Protein AF-A0A1M6KHT9-F1 (afdb_monomer)

Secondary structure (DSSP, 8-state):
---------------HHHHHHHHHHHHHHHHHHHHHHHTT---EEEETTEEEEE-S---

Organism: NCBI:txid1121393

Structure (mmCIF, N/CA/C/O backbone):
data_AF-A0A1M6KHT9-F1
#
_entry.id   AF-A0A1M6KHT9-F1
#
loop_
_atom_site.group_PDB
_atom_site.id
_atom_site.type_symbol
_atom_site.label_atom_id
_atom_site.label_alt_id
_atom_site.label_comp_id
_atom_site.label_asym_id
_atom_site.label_entity_id
_atom_site.label_seq_id
_atom_site.pdbx_PDB_ins_code
_atom_site.Cartn_x
_atom_site.Cartn_y
_atom_site.Cartn_z
_atom_site.occupancy
_atom_site.B_iso_or_equiv
_atom_site.auth_seq_id
_atom_site.auth_comp_id
_atom_site.auth_asym_id
_atom_site.auth_atom_id
_atom_site.pdbx_PDB_model_num
ATOM 1 N N . MET A 1 1 ? -36.669 30.997 24.886 1.00 45.09 1 MET A N 1
ATOM 2 C CA . MET A 1 1 ? -36.718 29.533 24.658 1.00 45.09 1 MET A CA 1
ATOM 3 C C . MET A 1 1 ? -35.452 29.237 23.891 1.00 45.09 1 MET A C 1
ATOM 5 O O . MET A 1 1 ? -35.466 29.266 22.672 1.00 45.09 1 MET A O 1
ATOM 9 N N . ASP A 1 2 ? -34.349 29.041 24.601 1.00 44.97 2 ASP A N 1
ATOM 10 C CA . ASP A 1 2 ? -33.022 29.037 23.989 1.00 44.97 2 ASP A CA 1
ATOM 11 C C . ASP A 1 2 ? -32.344 27.737 24.402 1.00 44.97 2 ASP A C 1
ATOM 13 O O . ASP A 1 2 ? -31.656 27.647 25.417 1.00 44.97 2 ASP A O 1
ATOM 17 N N . LYS A 1 3 ? -32.652 26.672 23.652 1.00 47.44 3 LYS A N 1
ATOM 18 C CA . LYS A 1 3 ? -31.973 25.385 23.798 1.00 47.44 3 LYS A CA 1
ATOM 19 C C . LYS A 1 3 ? -30.590 25.509 23.171 1.00 47.44 3 LYS A C 1
ATOM 21 O O . LYS A 1 3 ? -30.434 25.504 21.955 1.00 47.44 3 LYS A O 1
ATOM 26 N N . GLN A 1 4 ? -29.610 25.628 24.053 1.00 49.00 4 GLN A N 1
ATOM 27 C CA . GLN A 1 4 ? -28.184 25.507 23.796 1.00 49.00 4 GLN A CA 1
ATOM 28 C C . GLN A 1 4 ? -27.891 24.168 23.094 1.00 49.00 4 GLN A C 1
ATOM 30 O O . GLN A 1 4 ? -28.106 23.107 23.678 1.00 49.00 4 GLN A O 1
ATOM 35 N N . ASN A 1 5 ? -27.395 24.209 21.853 1.00 48.00 5 ASN A N 1
ATOM 36 C CA . ASN A 1 5 ? -26.827 23.037 21.185 1.00 48.00 5 ASN A CA 1
ATOM 37 C C . ASN A 1 5 ? -25.374 22.869 21.657 1.00 48.00 5 ASN A C 1
ATOM 39 O O . ASN A 1 5 ? -24.440 23.396 21.054 1.00 48.00 5 ASN A O 1
ATOM 43 N N . GLN A 1 6 ? -25.194 22.207 22.802 1.00 51.91 6 GLN A N 1
ATOM 44 C CA . GLN A 1 6 ? -23.888 21.733 23.254 1.00 51.91 6 GLN A CA 1
ATOM 45 C C . GLN A 1 6 ? -23.484 20.507 22.421 1.00 51.91 6 GLN A C 1
ATOM 47 O O . GLN A 1 6 ? -23.726 19.370 22.816 1.00 51.9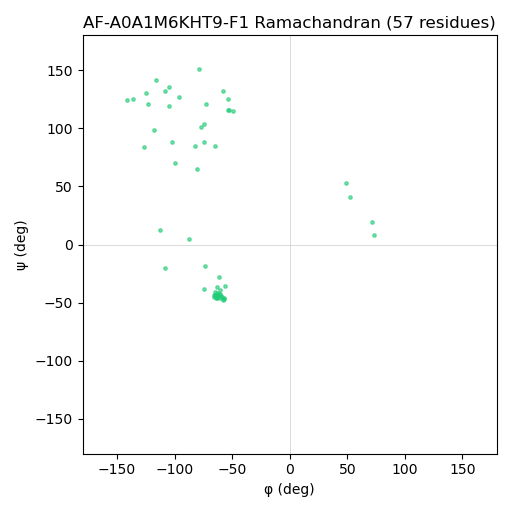1 6 GLN A O 1
ATOM 52 N N . GLU A 1 7 ? -22.821 20.716 21.285 1.00 50.44 7 GLU A N 1
ATOM 53 C CA . GLU A 1 7 ? -22.035 19.661 20.631 1.00 50.44 7 GLU A CA 1
ATOM 54 C C . GLU A 1 7 ? -20.667 19.546 21.320 1.00 50.44 7 GLU A C 1
ATOM 56 O O . GLU A 1 7 ? -19.607 19.851 20.777 1.00 50.44 7 GLU A O 1
ATOM 61 N N . SER A 1 8 ? -20.691 19.135 22.587 1.00 49.47 8 SER A N 1
ATOM 62 C CA . SER A 1 8 ? -19.490 18.816 23.347 1.00 49.47 8 SER A CA 1
ATOM 63 C C . SER A 1 8 ? -18.955 17.443 22.928 1.00 49.47 8 SER A C 1
ATOM 65 O O . SER A 1 8 ? -19.437 16.399 23.366 1.00 49.47 8 SER A O 1
ATOM 67 N N . SER A 1 9 ? -17.922 17.463 22.085 1.00 52.22 9 SER A N 1
ATOM 68 C CA . SER A 1 9 ? -16.674 16.726 22.333 1.00 52.22 9 SER A CA 1
ATOM 69 C C . SER A 1 9 ? -16.779 15.244 22.729 1.00 52.22 9 SER A C 1
ATOM 71 O O . SER A 1 9 ? -16.152 14.822 23.700 1.00 52.22 9 SER A O 1
ATOM 73 N N . ASN A 1 10 ? -17.494 14.415 21.968 1.00 53.59 10 ASN A N 1
ATOM 74 C CA . ASN A 1 10 ? -17.355 12.961 22.087 1.00 53.59 10 ASN A CA 1
ATOM 75 C C . ASN A 1 10 ? -16.438 12.428 20.980 1.00 53.59 10 ASN A C 1
ATOM 77 O O . ASN A 1 10 ? -16.875 11.769 20.036 1.00 53.59 10 ASN A O 1
ATOM 81 N N . GLN A 1 11 ? -15.144 12.746 21.079 1.00 59.91 11 GLN A N 1
ATOM 82 C CA . GLN A 1 11 ? -14.109 12.027 20.340 1.00 59.91 11 GLN A CA 1
ATOM 83 C C . GLN A 1 11 ? -14.085 10.592 20.877 1.00 59.91 11 GLN A C 1
ATOM 85 O O . GLN A 1 11 ? -13.334 10.277 21.799 1.00 59.91 11 GLN A O 1
ATOM 90 N N . LYS A 1 12 ? -14.957 9.724 20.342 1.00 64.44 12 LYS A N 1
ATOM 91 C CA . LYS A 1 12 ? -14.932 8.287 20.629 1.00 64.44 12 LYS A CA 1
ATOM 92 C C . LYS A 1 12 ? -13.496 7.812 20.446 1.00 64.44 12 LYS A C 1
ATOM 94 O O . LYS A 1 12 ? -12.951 7.881 19.343 1.00 64.44 12 LYS A O 1
ATOM 99 N N . LYS A 1 13 ? -12.883 7.374 21.545 1.00 69.25 13 LYS A N 1
ATOM 100 C CA . LYS A 1 13 ? -11.541 6.797 21.558 1.00 69.25 13 LYS A CA 1
ATOM 101 C C . LYS A 1 13 ? -11.537 5.678 20.514 1.00 69.25 13 L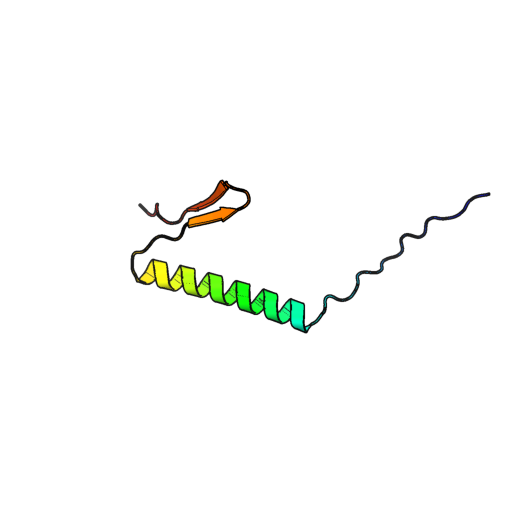YS A C 1
ATOM 103 O O . LYS A 1 13 ? -12.336 4.750 20.614 1.00 69.25 13 LYS A O 1
ATOM 108 N N . ARG A 1 14 ? -10.733 5.837 19.460 1.00 71.88 14 ARG A N 1
ATOM 109 C CA . ARG A 1 14 ? -10.665 4.879 18.350 1.00 71.88 14 ARG A CA 1
ATOM 110 C C . ARG A 1 14 ? -10.276 3.524 18.934 1.00 71.88 14 ARG A C 1
ATOM 112 O O . ARG A 1 14 ? -9.372 3.477 19.768 1.00 71.88 14 ARG A O 1
ATOM 119 N N . ASP A 1 15 ? -10.993 2.473 18.547 1.00 81.44 15 ASP A N 1
ATOM 120 C CA . ASP A 1 15 ? -10.762 1.133 19.081 1.00 81.44 15 ASP A CA 1
ATOM 121 C C . ASP A 1 15 ? -9.269 0.764 18.912 1.00 81.44 15 ASP A C 1
ATOM 123 O O . ASP A 1 15 ? -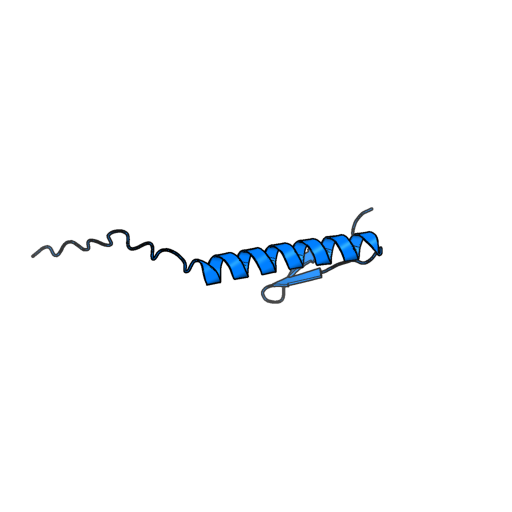8.742 0.904 17.798 1.00 81.44 15 ASP A O 1
ATOM 127 N N . PRO A 1 16 ? -8.564 0.380 19.992 1.00 83.25 16 PRO A N 1
ATOM 128 C CA . PRO A 1 16 ? -7.133 0.091 19.948 1.00 83.25 16 PRO A 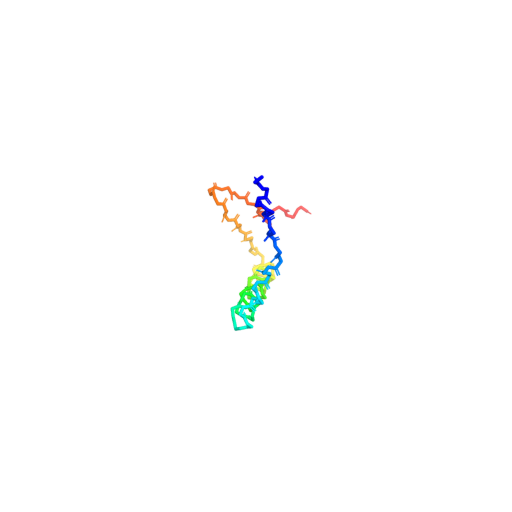CA 1
ATOM 129 C C . PRO A 1 16 ? -6.765 -0.981 18.922 1.00 83.25 16 PRO A C 1
ATOM 131 O O . PRO A 1 16 ? -5.730 -0.858 18.263 1.00 83.25 16 PRO A O 1
ATOM 134 N N . ASP A 1 17 ? -7.621 -1.987 18.739 1.00 85.12 17 ASP A N 1
ATOM 135 C CA . ASP A 1 17 ? -7.369 -3.098 17.824 1.00 85.12 17 ASP A CA 1
ATOM 136 C C . ASP A 1 17 ? -7.535 -2.652 16.373 1.00 85.12 17 ASP A C 1
ATOM 138 O O . ASP A 1 17 ? -6.729 -2.999 15.501 1.00 85.12 17 ASP A O 1
ATOM 142 N N . ILE A 1 18 ? -8.529 -1.799 16.111 1.00 86.12 18 ILE A N 1
ATOM 143 C CA . ILE A 1 18 ? -8.723 -1.183 14.793 1.00 86.12 18 ILE A CA 1
ATOM 144 C C . ILE A 1 18 ? -7.534 -0.275 14.458 1.00 86.12 18 ILE A C 1
ATOM 146 O O . ILE A 1 18 ? -6.996 -0.340 13.350 1.00 86.12 18 ILE A O 1
ATOM 150 N N . ALA A 1 19 ? -7.077 0.536 15.415 1.00 87.00 19 ALA A N 1
ATOM 151 C CA . ALA A 1 19 ? -5.920 1.408 15.231 1.00 87.00 19 ALA A CA 1
ATOM 152 C C . ALA A 1 19 ? -4.627 0.610 14.976 1.00 87.00 19 ALA A C 1
ATOM 154 O O . ALA A 1 19 ? -3.840 0.961 14.091 1.00 87.00 19 ALA A O 1
ATOM 155 N N . ALA A 1 20 ? -4.413 -0.485 15.709 1.00 89.94 20 ALA A N 1
ATOM 156 C CA . ALA A 1 20 ? -3.267 -1.367 15.514 1.00 89.94 20 ALA A CA 1
ATOM 157 C C . ALA A 1 20 ? -3.303 -2.064 14.145 1.00 89.94 20 ALA A C 1
ATOM 159 O O . ALA A 1 20 ? -2.274 -2.149 13.465 1.00 89.94 20 ALA A O 1
ATOM 160 N N . SER A 1 21 ? -4.485 -2.509 13.715 1.00 91.88 21 SER A N 1
ATOM 161 C CA . SER A 1 21 ? -4.699 -3.143 12.410 1.00 91.88 21 SER A CA 1
ATOM 162 C C . SER A 1 21 ? -4.415 -2.179 11.259 1.00 91.88 21 SER A C 1
ATOM 164 O O . SER A 1 21 ? -3.673 -2.516 10.334 1.00 91.88 21 SER A O 1
ATOM 166 N N . GLU A 1 22 ? -4.914 -0.943 11.342 1.00 90.19 22 GLU A N 1
ATOM 167 C CA . GLU A 1 22 ? -4.617 0.112 10.368 1.00 90.19 22 GLU A CA 1
ATOM 168 C C . GLU A 1 22 ? -3.105 0.375 10.281 1.00 90.19 22 GLU A C 1
ATOM 170 O O . GLU A 1 22 ? -2.521 0.371 9.193 1.00 90.19 22 GLU A O 1
ATOM 175 N N . ALA A 1 23 ? -2.435 0.514 11.429 1.00 91.19 23 ALA A N 1
ATOM 176 C CA . ALA A 1 23 ? -0.989 0.703 11.474 1.00 91.19 23 ALA A CA 1
ATOM 177 C C . ALA A 1 23 ? -0.223 -0.482 10.856 1.00 91.19 23 ALA A C 1
ATOM 179 O O . ALA A 1 23 ? 0.770 -0.281 10.149 1.00 91.19 23 ALA A O 1
ATOM 180 N N . ALA A 1 24 ? -0.673 -1.719 11.084 1.00 95.31 24 ALA A N 1
ATOM 181 C CA . ALA A 1 24 ? -0.082 -2.911 10.485 1.00 95.31 24 ALA A CA 1
ATOM 182 C C . ALA A 1 24 ? -0.208 -2.908 8.954 1.00 95.31 24 ALA A C 1
ATOM 184 O O . ALA A 1 24 ? 0.794 -3.121 8.266 1.00 95.31 24 ALA A O 1
ATOM 185 N N . LEU A 1 25 ? -1.388 -2.581 8.422 1.00 93.25 25 LEU A N 1
ATOM 186 C CA . LEU A 1 25 ? -1.624 -2.483 6.980 1.00 93.25 25 LEU A CA 1
ATOM 187 C C . LEU A 1 25 ? -0.764 -1.393 6.330 1.00 93.25 25 LEU A C 1
ATOM 189 O O . LEU A 1 25 ? -0.130 -1.630 5.299 1.00 93.25 25 LEU A O 1
ATOM 193 N N . ILE A 1 26 ? -0.655 -0.221 6.964 1.00 91.94 26 ILE A N 1
ATOM 194 C CA . ILE A 1 26 ? 0.208 0.868 6.481 1.00 91.94 26 ILE A CA 1
ATOM 195 C C . ILE A 1 26 ? 1.670 0.407 6.408 1.00 91.94 26 ILE A C 1
ATOM 197 O O . ILE A 1 26 ? 2.361 0.673 5.417 1.00 91.94 26 ILE A O 1
ATOM 201 N N . ARG A 1 27 ? 2.158 -0.302 7.436 1.00 94.75 27 ARG A N 1
ATOM 202 C CA . ARG A 1 27 ? 3.521 -0.859 7.450 1.00 94.75 27 ARG A CA 1
ATOM 203 C C . ARG A 1 27 ? 3.722 -1.896 6.346 1.00 94.75 27 ARG A C 1
ATOM 205 O O . ARG A 1 27 ? 4.729 -1.825 5.641 1.00 94.75 27 ARG A O 1
ATOM 212 N N . ALA A 1 28 ? 2.768 -2.805 6.158 1.00 94.25 28 ALA A N 1
ATOM 213 C CA . ALA A 1 28 ? 2.826 -3.828 5.119 1.00 94.25 28 ALA A CA 1
ATOM 214 C C . ALA A 1 28 ? 2.896 -3.205 3.716 1.00 94.25 28 ALA A C 1
ATOM 216 O O . ALA A 1 28 ? 3.771 -3.559 2.926 1.00 94.25 28 ALA A O 1
ATOM 217 N N . GLY A 1 29 ? 2.061 -2.200 3.435 1.00 90.19 29 GLY A N 1
ATOM 218 C CA . GLY A 1 29 ? 2.083 -1.485 2.158 1.00 90.19 29 GLY A CA 1
ATOM 219 C C . GLY A 1 29 ? 3.417 -0.778 1.896 1.00 90.19 29 GLY A C 1
ATOM 220 O O . GLY A 1 29 ? 3.967 -0.871 0.797 1.00 90.19 29 GLY A O 1
ATOM 221 N N . LYS A 1 30 ? 3.991 -0.119 2.912 1.00 90.06 30 LYS A N 1
ATOM 222 C CA . LYS A 1 30 ? 5.325 0.501 2.806 1.00 90.06 30 LYS A CA 1
ATOM 223 C C . LYS A 1 30 ? 6.410 -0.533 2.494 1.00 90.06 30 LYS A C 1
ATOM 225 O O . LYS A 1 30 ? 7.268 -0.277 1.647 1.00 90.06 30 LYS A O 1
ATOM 230 N N . LEU A 1 31 ? 6.367 -1.692 3.153 1.00 92.38 31 LEU A N 1
ATOM 231 C CA . LEU A 1 31 ? 7.324 -2.772 2.921 1.00 92.38 31 LEU A CA 1
ATOM 232 C C . LEU A 1 31 ? 7.191 -3.350 1.507 1.00 92.38 31 LEU A C 1
ATOM 234 O O . LEU A 1 31 ? 8.206 -3.488 0.828 1.00 92.38 31 LEU A O 1
ATOM 238 N N . ALA A 1 32 ? 5.970 -3.612 1.038 1.00 90.12 32 ALA A N 1
ATOM 239 C CA . ALA A 1 32 ? 5.715 -4.095 -0.318 1.00 90.12 32 ALA A CA 1
ATOM 240 C C . ALA A 1 32 ? 6.288 -3.135 -1.374 1.00 90.12 32 ALA A C 1
ATOM 242 O O . ALA A 1 32 ? 7.042 -3.556 -2.249 1.00 90.12 32 ALA A O 1
ATOM 243 N N . ARG A 1 33 ? 6.050 -1.823 -1.221 1.00 86.75 33 ARG A N 1
ATOM 244 C CA . ARG A 1 33 ? 6.626 -0.798 -2.112 1.00 86.75 33 ARG A CA 1
ATOM 245 C C . ARG A 1 33 ? 8.149 -0.746 -2.062 1.00 86.75 33 ARG A C 1
ATOM 247 O O . ARG A 1 33 ? 8.790 -0.473 -3.071 1.00 86.75 33 ARG A O 1
ATOM 254 N N . LYS A 1 34 ? 8.757 -0.955 -0.891 1.00 89.75 34 LYS A N 1
ATOM 255 C CA . LYS A 1 34 ? 10.221 -1.022 -0.771 1.00 89.75 34 LYS A CA 1
ATOM 256 C C . LYS A 1 34 ? 10.774 -2.246 -1.505 1.00 89.75 34 LYS A C 1
ATOM 258 O O . LYS A 1 34 ? 11.767 -2.121 -2.210 1.00 89.75 34 LYS A O 1
ATOM 263 N N . ARG A 1 35 ? 10.132 -3.406 -1.352 1.00 91.56 35 ARG A N 1
ATOM 264 C CA . ARG A 1 35 ? 10.541 -4.657 -2.007 1.00 91.56 35 ARG A CA 1
ATOM 265 C C . ARG A 1 35 ? 10.402 -4.579 -3.525 1.00 91.56 35 ARG A C 1
ATOM 267 O O . ARG A 1 35 ? 11.339 -4.956 -4.213 1.00 91.56 35 ARG A O 1
ATOM 274 N N . ALA A 1 36 ? 9.300 -4.025 -4.027 1.00 88.31 36 ALA A N 1
ATOM 275 C CA . ALA A 1 36 ? 9.106 -3.802 -5.459 1.00 88.31 36 ALA A CA 1
ATOM 276 C C . ALA A 1 36 ? 10.235 -2.945 -6.053 1.00 88.31 36 ALA A C 1
ATOM 278 O O . ALA A 1 36 ? 10.874 -3.360 -7.013 1.00 88.31 36 ALA A O 1
ATOM 279 N N . ARG A 1 37 ? 10.587 -1.831 -5.392 1.00 85.06 37 ARG A N 1
ATOM 280 C CA . ARG A 1 37 ? 11.724 -0.986 -5.796 1.00 85.06 37 ARG A CA 1
ATOM 281 C C . ARG A 1 37 ? 13.052 -1.738 -5.817 1.00 85.06 37 ARG A C 1
ATOM 283 O O . ARG A 1 37 ? 13.805 -1.618 -6.772 1.00 85.06 37 ARG A O 1
ATOM 290 N N . GLN A 1 38 ? 13.334 -2.535 -4.785 1.00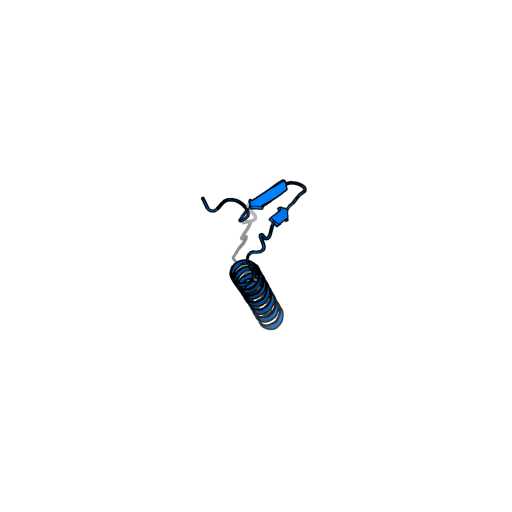 89.12 38 GLN A N 1
ATOM 291 C CA . GLN A 1 38 ? 14.551 -3.358 -4.741 1.00 89.12 38 GLN A CA 1
ATOM 292 C C . GLN A 1 38 ? 14.613 -4.390 -5.874 1.00 89.12 38 GLN A C 1
ATOM 294 O O . GLN A 1 38 ? 15.704 -4.761 -6.289 1.00 89.12 38 GLN A O 1
ATOM 299 N N . ALA A 1 39 ? 13.461 -4.841 -6.366 1.00 89.25 39 ALA A N 1
ATOM 300 C CA . ALA A 1 39 ? 13.351 -5.756 -7.494 1.00 89.25 39 ALA A CA 1
ATOM 301 C C . ALA A 1 39 ? 13.322 -5.043 -8.863 1.00 89.25 39 ALA A C 1
ATOM 303 O O . ALA A 1 39 ? 13.117 -5.705 -9.875 1.00 89.25 39 ALA A O 1
ATOM 304 N N . GLY A 1 40 ? 13.488 -3.713 -8.913 1.00 85.94 40 GLY A N 1
ATOM 305 C CA . GLY A 1 40 ? 13.395 -2.931 -10.153 1.00 85.94 40 GLY A CA 1
ATOM 306 C C . GLY A 1 40 ? 11.968 -2.796 -10.698 1.00 85.94 40 GLY A C 1
ATOM 307 O O . GLY A 1 40 ? 11.783 -2.521 -11.878 1.00 85.94 40 GLY A O 1
ATOM 308 N N . MET A 1 41 ? 10.952 -3.012 -9.857 1.00 83.88 41 MET A N 1
ATOM 309 C CA . MET A 1 41 ? 9.539 -2.965 -10.232 1.00 83.88 41 MET A CA 1
ATOM 310 C C . MET A 1 41 ? 8.869 -1.681 -9.723 1.00 83.88 41 MET A C 1
ATOM 312 O O . MET A 1 41 ? 9.010 -1.310 -8.553 1.00 83.88 41 MET A O 1
ATOM 316 N N . GLY A 1 42 ? 8.077 -1.036 -10.583 1.00 80.38 42 GLY A N 1
ATOM 317 C CA . GLY A 1 42 ? 7.205 0.081 -10.212 1.00 80.38 42 GLY A CA 1
ATOM 318 C C . GLY A 1 42 ? 5.915 -0.386 -9.527 1.00 80.38 42 GLY A C 1
ATOM 319 O O . GLY A 1 42 ? 5.416 -1.479 -9.792 1.00 80.38 42 GLY A O 1
ATOM 320 N N . VAL A 1 43 ? 5.356 0.446 -8.643 1.00 83.00 43 VAL A N 1
ATOM 321 C CA . VAL A 1 43 ? 4.038 0.225 -8.021 1.00 83.00 43 VAL A CA 1
ATOM 322 C C . VAL A 1 43 ? 3.172 1.449 -8.279 1.00 83.00 43 VAL A C 1
ATOM 324 O O . VAL A 1 43 ? 3.605 2.564 -7.999 1.00 83.00 43 VAL A O 1
ATOM 327 N 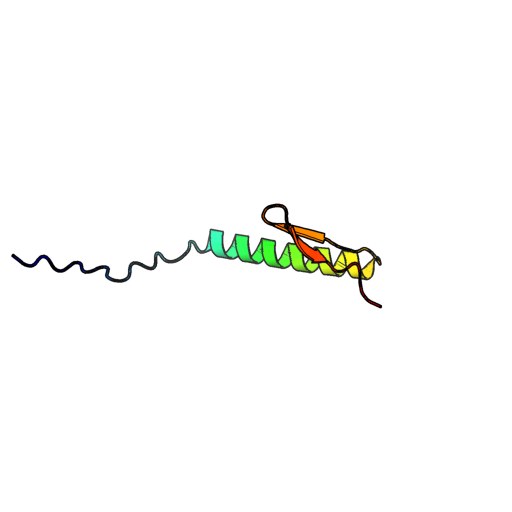N . ILE A 1 44 ? 1.953 1.226 -8.767 1.00 86.06 44 ILE A N 1
ATOM 328 C CA . ILE A 1 44 ? 0.954 2.268 -9.020 1.00 86.06 44 ILE A CA 1
ATOM 329 C C . ILE A 1 44 ? -0.153 2.142 -7.975 1.00 86.06 44 ILE A C 1
ATOM 331 O O . ILE A 1 44 ? -0.661 1.045 -7.733 1.00 86.06 44 ILE A O 1
ATOM 335 N N . VAL A 1 45 ? -0.540 3.259 -7.357 1.00 85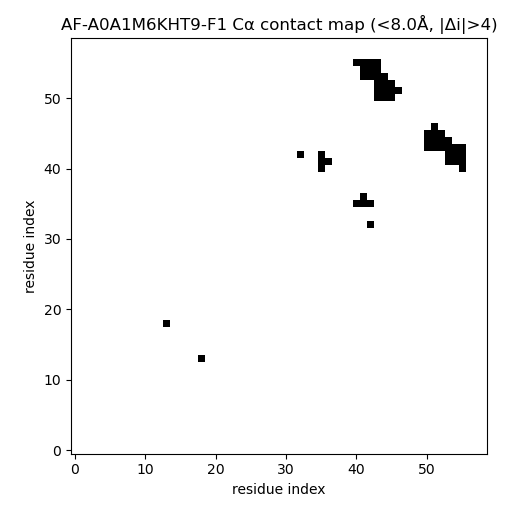.44 45 VAL A N 1
ATOM 336 C CA . VAL A 1 45 ? -1.679 3.300 -6.428 1.00 85.44 45 VAL A CA 1
ATOM 337 C C . VAL A 1 45 ? -2.869 3.957 -7.114 1.00 85.44 45 VAL A C 1
ATOM 339 O O . VAL A 1 45 ? -2.809 5.129 -7.481 1.00 85.44 45 VAL A O 1
ATOM 342 N N . MET A 1 46 ? -3.961 3.204 -7.243 1.00 89.31 46 MET A N 1
ATOM 343 C CA . MET A 1 46 ? -5.242 3.693 -7.747 1.00 89.31 46 MET A CA 1
ATOM 344 C C . MET A 1 46 ? -6.154 4.067 -6.575 1.00 89.31 46 MET A C 1
ATOM 346 O O . MET A 1 46 ? -6.392 3.249 -5.685 1.00 89.31 46 MET A O 1
ATOM 350 N N . ARG A 1 47 ? -6.687 5.288 -6.576 1.00 89.06 47 ARG A N 1
ATOM 351 C CA . ARG A 1 47 ? -7.692 5.762 -5.621 1.00 89.06 47 ARG A CA 1
ATOM 352 C C . ARG A 1 47 ? -8.770 6.520 -6.381 1.00 89.06 47 ARG A C 1
ATOM 354 O O . ARG A 1 47 ? -8.457 7.435 -7.134 1.00 89.06 47 ARG A O 1
ATOM 361 N N . ASP A 1 48 ? -10.022 6.107 -6.209 1.00 93.25 48 ASP A N 1
ATOM 362 C CA . ASP A 1 48 ? -11.186 6.724 -6.860 1.00 93.25 48 ASP A CA 1
ATOM 363 C C . ASP A 1 48 ? -11.033 6.842 -8.388 1.00 93.25 48 ASP A C 1
ATOM 365 O O . ASP A 1 48 ? -11.349 7.861 -9.000 1.00 93.25 48 ASP A O 1
ATOM 369 N N . GLY A 1 49 ? -10.474 5.797 -9.008 1.00 93.56 49 GLY A N 1
ATOM 370 C CA . GLY A 1 49 ? -10.225 5.750 -10.452 1.00 93.56 49 GLY A CA 1
ATOM 371 C C . GLY A 1 49 ? -9.074 6.637 -10.939 1.00 93.56 49 GLY A C 1
ATOM 372 O O . GLY A 1 49 ? -8.884 6.759 -12.146 1.00 93.56 49 GLY A O 1
ATOM 373 N N . LYS A 1 50 ? -8.294 7.241 -10.033 1.00 91.69 50 LYS A N 1
ATOM 374 C CA . LYS A 1 50 ? -7.114 8.050 -10.360 1.00 91.69 50 LYS A CA 1
ATOM 375 C C . LYS A 1 50 ? -5.838 7.433 -9.810 1.00 91.69 50 LYS A C 1
ATOM 377 O O . LYS A 1 50 ? -5.802 6.932 -8.686 1.00 91.69 50 LYS A O 1
ATOM 382 N N . ILE A 1 51 ? -4.767 7.529 -10.588 1.00 89.38 51 ILE A N 1
ATOM 383 C CA . ILE A 1 51 ? -3.424 7.218 -10.105 1.00 89.38 51 ILE A CA 1
ATOM 384 C C . ILE A 1 51 ? -2.995 8.355 -9.176 1.00 89.38 51 ILE A C 1
ATOM 386 O O . ILE A 1 51 ? -2.982 9.514 -9.583 1.00 89.38 51 ILE A O 1
ATOM 390 N N . VAL A 1 52 ? -2.690 8.028 -7.921 1.00 85.94 52 VAL A N 1
ATOM 391 C CA . VAL A 1 52 ? -2.290 9.012 -6.896 1.00 85.94 52 VAL A CA 1
ATOM 392 C C . VAL A 1 52 ? -0.811 8.936 -6.534 1.00 85.94 52 VAL A C 1
ATOM 394 O O . VAL A 1 52 ? -0.261 9.898 -6.013 1.00 85.94 52 VAL A O 1
ATOM 397 N N . GLU A 1 53 ? -0.166 7.809 -6.825 1.00 71.62 53 GLU A N 1
ATOM 398 C CA . GLU A 1 53 ? 1.279 7.635 -6.712 1.00 71.62 53 GLU A CA 1
ATOM 399 C C . GLU A 1 53 ? 1.756 6.784 -7.893 1.00 71.62 53 GLU A C 1
ATOM 401 O O . GLU A 1 53 ? 1.258 5.669 -8.094 1.00 71.62 53 GLU A O 1
ATOM 406 N N . ASP A 1 54 ? 2.715 7.318 -8.650 1.00 63.62 54 ASP A N 1
ATOM 407 C CA . ASP A 1 54 ? 3.437 6.619 -9.708 1.00 63.62 54 ASP A CA 1
ATOM 408 C C . ASP A 1 5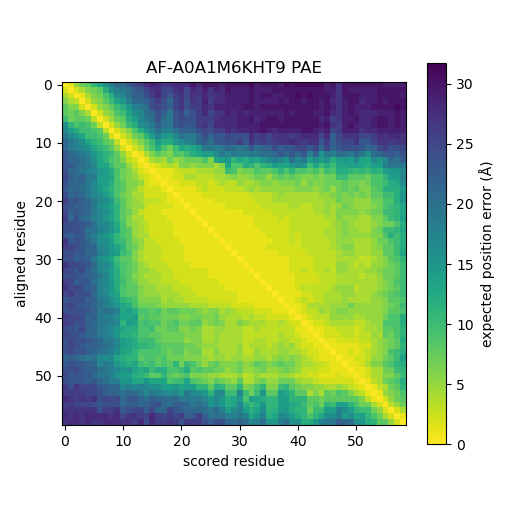4 ? 4.938 6.682 -9.396 1.00 63.62 54 ASP A C 1
ATOM 410 O O . ASP A 1 54 ? 5.506 7.759 -9.223 1.00 63.62 54 ASP A O 1
ATOM 414 N N . PHE A 1 55 ? 5.564 5.513 -9.266 1.00 64.69 55 PHE A N 1
ATOM 415 C CA . PHE A 1 55 ? 6.997 5.371 -8.997 1.00 64.69 55 PHE A CA 1
ATOM 416 C C . PHE A 1 55 ? 7.753 4.750 -10.181 1.00 64.69 55 PHE A C 1
ATOM 418 O O . PHE A 1 55 ? 8.891 4.319 -10.013 1.00 64.69 55 PHE A O 1
ATOM 425 N N . SER A 1 56 ? 7.125 4.663 -11.359 1.00 58.19 56 SER A N 1
ATOM 426 C CA . SER A 1 56 ? 7.764 4.180 -12.591 1.00 58.19 56 SER A CA 1
ATOM 427 C C . SER A 1 56 ? 8.753 5.184 -13.196 1.00 58.19 56 SER A C 1
ATOM 429 O O . SER A 1 56 ? 9.619 4.783 -13.965 1.00 58.19 56 SER A O 1
ATOM 431 N N . HIS A 1 57 ? 8.664 6.465 -12.821 1.00 50.28 57 HIS A N 1
ATOM 432 C CA . HIS 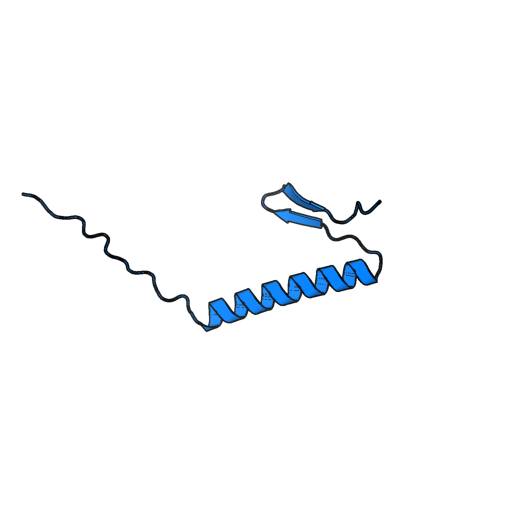A 1 57 ? 9.577 7.525 -13.250 1.00 50.28 57 HIS A CA 1
ATOM 433 C C . HIS A 1 57 ? 10.581 7.863 -12.139 1.00 50.28 57 HIS A C 1
ATOM 435 O O . HIS A 1 57 ? 10.350 8.743 -11.312 1.00 50.28 57 HIS A O 1
ATOM 441 N N . GLN A 1 58 ? 11.704 7.152 -12.109 1.00 52.31 58 GLN A N 1
ATOM 442 C CA . GLN A 1 58 ? 12.950 7.701 -11.575 1.00 52.31 58 GLN A CA 1
ATOM 443 C C . GLN A 1 58 ? 13.942 7.711 -12.741 1.00 52.31 58 GLN A C 1
ATOM 445 O O . GLN A 1 58 ? 14.458 6.654 -13.100 1.00 52.31 58 GLN A O 1
ATOM 450 N N . GLU A 1 59 ? 14.096 8.880 -13.372 1.00 42.16 59 GLU A N 1
ATOM 451 C CA . GLU A 1 59 ? 15.228 9.193 -14.261 1.00 42.16 59 GLU A CA 1
ATOM 452 C C . GLU A 1 59 ? 16.530 9.315 -13.459 1.00 42.16 59 GLU A C 1
ATOM 454 O O . GLU A 1 59 ? 16.472 9.809 -12.304 1.00 42.16 59 GLU A O 1
#

Solvent-accessible surface area (backbone atoms only — not comparable to full-atom values): 3926 Å² total; per-residue (Å²): 141,81,83,77,83,78,84,73,82,76,78,72,78,72,55,67,67,61,53,50,50,52,52,50,51,55,51,51,52,53,50,52,54,52,52,34,49,76,70,77,40,62,61,76,41,75,53,97,92,35,80,78,43,79,58,75,78,76,131

Mean predicted aligned error: 11.63 Å

Foldseek 3Di:
DDDDPPPDDPPPPPDPVVVVVVVVVVVVVVVVCVVCVVVVHWDFDDDPNDTPDTPNDDD

pLDDT: mean 76.87, std 17.18, range [42.16, 95.31]

Sequence (59 aa):
MDKQNQESSNQKKRDPDIAASEAALIRAGKLARKRARQAGMGVIVMRDGKIVEDFSHQE

Radius of gyration: 20.39 Å; Cα contacts (8 Å, |Δi|>4): 27; chains: 1; bounding box: 52×35×39 Å